Protein AF-A0A5F2G9W6-F1 (afdb_monomer_lite)

Sequence (65 aa):
AMEGTCSGEHGIGLGKLRYMEAEHGTALDIMRDIKELFDPNNIMNPGKLIPGVLAAVSKIGRQYR

Radius of gyration: 13.5 Å; chains: 1; bounding box: 31×32×33 Å

pLDDT: mean 82.86, std 17.58, range [37.88, 95.44]

Foldseek 3Di:
DPLDDPDDPPACFQPNQVCCCVNQPPVLVVVLVVCCVVCVQCPPRHPTDRPDPDGDPDPVPPPDD

Secondary structure (DSSP, 8-state):
-----S-SSS--TTTTGGGHHHHHTTHHHHHHHHHHHH-TT--SSTTSSSTT-------TT----

Structure (mmCIF, N/CA/C/O backbone):
data_AF-A0A5F2G9W6-F1
#
_entry.id   AF-A0A5F2G9W6-F1
#
loop_
_atom_site.group_PDB
_atom_site.id
_atom_site.type_symbol
_atom_site.label_atom_id
_atom_site.label_alt_id
_atom_site.label_comp_id
_atom_site.label_asym_id
_atom_site.label_entity_id
_atom_site.label_seq_id
_atom_site.pdbx_PDB_ins_code
_atom_site.Cartn_x
_atom_site.Cartn_y
_atom_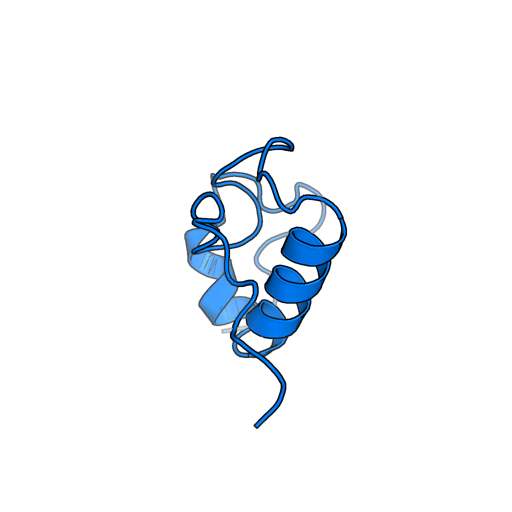site.Cartn_z
_atom_site.occupancy
_atom_site.B_iso_or_equiv
_atom_site.auth_seq_id
_atom_site.auth_comp_id
_atom_site.auth_asym_id
_atom_site.auth_atom_id
_atom_site.pdbx_PDB_model_num
ATOM 1 N N . ALA A 1 1 ? 13.261 -4.187 -18.937 1.00 67.94 1 ALA A N 1
ATOM 2 C CA . ALA A 1 1 ? 13.493 -2.974 -18.121 1.00 67.94 1 ALA A CA 1
ATOM 3 C C . ALA A 1 1 ? 14.754 -3.188 -17.286 1.00 67.94 1 ALA A C 1
ATOM 5 O O . ALA A 1 1 ? 15.111 -4.339 -17.091 1.00 67.94 1 ALA A O 1
ATOM 6 N N . MET A 1 2 ? 15.429 -2.125 -16.840 1.00 84.06 2 MET A N 1
ATOM 7 C CA . MET A 1 2 ? 16.765 -2.188 -16.209 1.00 84.06 2 MET A CA 1
ATOM 8 C C . MET A 1 2 ? 16.752 -2.536 -14.701 1.00 84.06 2 MET A C 1
ATOM 10 O O . MET A 1 2 ? 17.658 -2.118 -13.994 1.00 84.06 2 MET A O 1
ATOM 14 N N . GLU A 1 3 ? 15.714 -3.217 -14.194 1.00 84.31 3 GLU A N 1
ATOM 15 C CA . GLU A 1 3 ? 15.581 -3.596 -12.762 1.00 84.31 3 GLU A CA 1
ATOM 16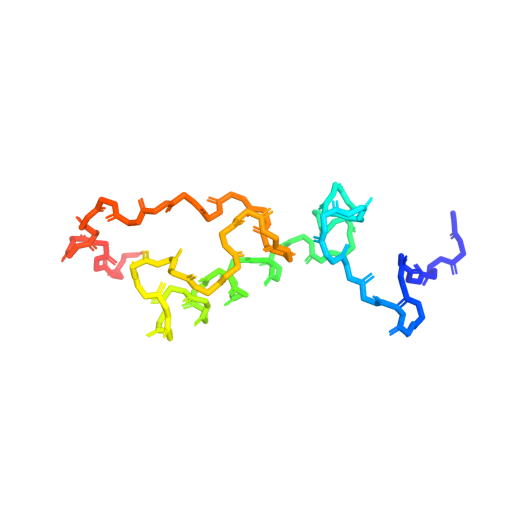 C C . GLU A 1 3 ? 15.772 -2.434 -11.755 1.00 84.31 3 GLU A C 1
ATOM 18 O O . GLU A 1 3 ? 16.201 -2.625 -10.621 1.00 84.31 3 GLU A O 1
ATOM 23 N N . GLY A 1 4 ? 15.462 -1.202 -12.169 1.00 87.12 4 GLY A N 1
ATOM 24 C CA . GLY A 1 4 ? 15.545 -0.016 -11.314 1.00 87.12 4 GLY A CA 1
ATOM 25 C C . GLY A 1 4 ? 14.308 0.170 -10.436 1.00 87.12 4 GLY A C 1
ATOM 26 O O . GLY A 1 4 ? 13.259 -0.408 -10.706 1.00 87.12 4 GLY A O 1
ATOM 27 N N . THR A 1 5 ? 14.419 1.035 -9.426 1.00 89.06 5 THR A N 1
ATOM 28 C CA . THR A 1 5 ? 13.308 1.334 -8.515 1.00 89.06 5 THR A CA 1
ATOM 29 C C . THR A 1 5 ? 12.426 2.486 -8.995 1.00 89.06 5 THR A C 1
ATOM 31 O O . THR A 1 5 ? 12.907 3.467 -9.574 1.00 89.06 5 THR A O 1
ATOM 34 N N . CYS A 1 6 ? 11.124 2.419 -8.703 1.00 87.50 6 CYS A N 1
ATOM 35 C CA . CYS A 1 6 ? 10.190 3.507 -8.996 1.00 87.50 6 CYS A CA 1
ATOM 36 C C . CYS A 1 6 ? 10.481 4.811 -8.216 1.00 87.50 6 CYS A C 1
ATOM 38 O O . CYS A 1 6 ? 9.973 5.886 -8.572 1.00 87.50 6 CYS A O 1
ATOM 40 N N . SER A 1 7 ? 11.307 4.772 -7.165 1.00 86.56 7 SER A N 1
ATOM 41 C CA . SER A 1 7 ? 11.737 5.968 -6.441 1.00 86.56 7 SER A CA 1
ATOM 42 C C . SER A 1 7 ? 13.144 5.851 -5.866 1.00 86.56 7 SER A C 1
ATOM 44 O O . SER A 1 7 ? 13.389 4.974 -5.054 1.00 86.56 7 SER A O 1
ATOM 46 N N . GLY A 1 8 ? 14.021 6.809 -6.184 1.00 86.75 8 GLY A N 1
ATOM 47 C CA . GLY A 1 8 ? 15.325 6.931 -5.523 1.00 86.75 8 GLY A CA 1
ATOM 48 C C . GLY A 1 8 ? 15.206 7.441 -4.083 1.00 86.75 8 GLY A C 1
ATOM 49 O O . GLY A 1 8 ? 15.650 6.789 -3.148 1.00 86.75 8 GLY A O 1
ATOM 50 N N . GLU A 1 9 ? 14.559 8.594 -3.900 1.00 92.38 9 GLU A N 1
ATOM 51 C CA . GLU A 1 9 ? 14.607 9.370 -2.653 1.00 92.38 9 GLU A CA 1
ATOM 52 C C . GLU A 1 9 ? 13.275 10.052 -2.289 1.00 92.38 9 GLU A C 1
ATOM 54 O O . GLU A 1 9 ? 12.954 10.207 -1.115 1.00 92.38 9 GLU A O 1
ATOM 59 N N . HIS A 1 10 ? 12.448 10.412 -3.276 1.00 93.12 10 HIS A N 1
ATOM 60 C CA . HIS A 1 10 ?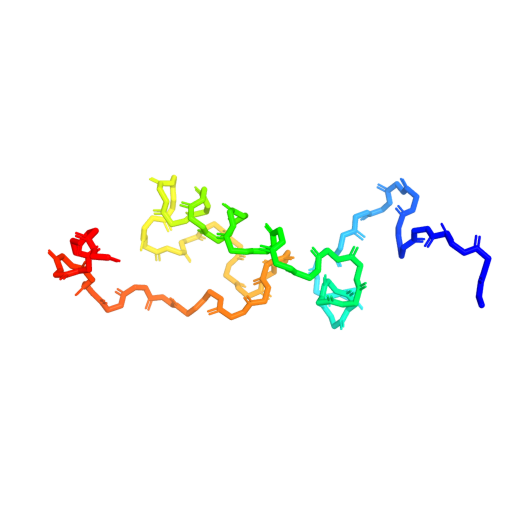 11.208 11.178 -3.046 1.00 93.12 10 HIS A CA 1
ATOM 61 C C . HIS A 1 10 ? 10.027 10.371 -2.469 1.00 93.12 10 HIS A C 1
ATOM 63 O O . HIS A 1 10 ? 8.978 10.935 -2.153 1.00 93.12 10 HIS A O 1
ATOM 69 N N . GLY A 1 11 ? 10.173 9.053 -2.345 1.00 91.19 11 GLY A N 1
ATOM 70 C CA . GLY A 1 11 ? 9.124 8.148 -1.880 1.00 91.19 11 GLY A CA 1
ATOM 71 C C . GLY A 1 11 ? 7.940 7.988 -2.845 1.00 91.19 11 GLY A C 1
ATOM 72 O O . GLY A 1 11 ? 7.984 8.361 -4.020 1.00 91.19 11 GLY A O 1
ATOM 73 N N . ILE A 1 12 ? 6.867 7.378 -2.328 1.00 94.94 12 ILE A N 1
ATOM 74 C CA . ILE A 1 12 ? 5.714 6.919 -3.120 1.00 94.94 12 ILE A CA 1
ATOM 75 C C . ILE A 1 12 ? 4.547 7.914 -3.087 1.00 94.94 12 ILE A C 1
ATOM 77 O O . ILE A 1 12 ? 3.995 8.286 -4.130 1.00 94.94 12 ILE A O 1
ATOM 81 N N . GLY A 1 13 ? 4.160 8.339 -1.877 1.00 90.56 13 GLY A N 1
ATOM 82 C CA . GLY A 1 13 ? 2.998 9.197 -1.643 1.00 90.56 13 GLY A CA 1
ATOM 83 C C . GLY A 1 13 ? 1.727 8.658 -2.313 1.00 90.56 13 GLY A C 1
ATOM 84 O O . GLY A 1 13 ? 1.405 7.477 -2.195 1.00 90.56 13 GLY A O 1
ATOM 85 N N . LEU A 1 14 ? 1.010 9.541 -3.016 1.00 91.44 14 LEU A N 1
ATOM 86 C CA . LEU A 1 14 ? -0.077 9.172 -3.937 1.00 91.44 14 LEU A CA 1
ATOM 87 C C . LEU A 1 14 ? 0.432 8.981 -5.371 1.00 91.44 14 LEU A C 1
ATOM 89 O O . LEU A 1 14 ? -0.040 8.107 -6.095 1.00 91.44 14 LEU A O 1
ATOM 93 N N . GLY A 1 15 ? 1.401 9.804 -5.786 1.00 92.50 15 GLY A N 1
ATOM 94 C CA . GLY A 1 15 ? 1.810 9.932 -7.186 1.00 92.50 15 GLY A CA 1
ATOM 95 C C . GLY A 1 15 ? 2.391 8.655 -7.790 1.00 92.50 15 GLY A C 1
ATOM 96 O O . GLY A 1 15 ? 2.267 8.451 -8.999 1.00 92.50 15 GLY A O 1
ATOM 97 N N . LYS A 1 16 ? 2.980 7.782 -6.965 1.00 95.25 16 LYS A N 1
ATOM 98 C CA . LYS A 1 16 ? 3.589 6.518 -7.403 1.00 95.25 16 LYS A CA 1
ATOM 99 C C . LYS A 1 16 ? 2.880 5.270 -6.873 1.00 95.25 16 LYS A C 1
ATOM 101 O O . LYS A 1 16 ? 3.346 4.168 -7.129 1.00 95.25 16 LYS A O 1
ATOM 106 N N . LEU A 1 17 ? 1.736 5.416 -6.199 1.00 93.44 17 LEU A N 1
ATOM 107 C CA . LEU A 1 17 ? 1.026 4.301 -5.554 1.00 93.44 17 LEU A CA 1
ATOM 108 C C . LEU A 1 17 ? 0.708 3.149 -6.524 1.00 93.44 17 LEU A C 1
ATOM 110 O O . LEU A 1 17 ? 0.818 1.983 -6.162 1.00 93.44 17 LEU A O 1
ATOM 114 N N . ARG A 1 18 ? 0.389 3.475 -7.784 1.00 93.38 18 ARG A N 1
ATOM 115 C CA . ARG A 1 18 ? 0.102 2.498 -8.850 1.00 93.38 18 ARG A CA 1
ATOM 116 C C . ARG A 1 18 ? 1.264 1.554 -9.187 1.00 93.38 18 ARG A C 1
ATOM 118 O O . ARG A 1 18 ? 1.028 0.529 -9.810 1.00 93.38 18 ARG A O 1
ATOM 125 N N . TYR A 1 19 ? 2.498 1.911 -8.827 1.00 94.75 19 TYR A N 1
ATOM 126 C CA . TYR A 1 19 ? 3.687 1.112 -9.130 1.00 94.75 19 TYR A CA 1
ATOM 127 C C . TYR A 1 19 ? 4.017 0.093 -8.039 1.00 94.75 19 TYR A C 1
ATOM 129 O O . TYR A 1 19 ? 4.770 -0.836 -8.297 1.00 94.75 19 TYR A O 1
ATOM 137 N N . MET A 1 20 ? 3.424 0.228 -6.851 1.00 95.00 20 MET A N 1
ATOM 138 C CA . MET A 1 20 ? 3.753 -0.591 -5.682 1.00 95.00 20 MET A CA 1
ATOM 139 C C . MET A 1 20 ? 3.549 -2.089 -5.918 1.00 95.00 20 MET A C 1
ATOM 141 O O . MET A 1 20 ? 4.368 -2.886 -5.474 1.00 95.00 20 MET A O 1
ATOM 145 N N . GLU A 1 21 ? 2.489 -2.474 -6.633 1.00 94.19 21 GLU A N 1
ATOM 146 C CA . GLU A 1 21 ? 2.220 -3.886 -6.941 1.00 94.19 21 GLU A CA 1
ATOM 147 C C . GLU A 1 21 ? 3.321 -4.482 -7.824 1.00 94.19 21 GLU A C 1
ATOM 149 O O . GLU A 1 21 ? 3.812 -5.573 -7.558 1.00 94.19 21 GLU A O 1
ATOM 154 N N . ALA A 1 22 ? 3.755 -3.733 -8.840 1.00 93.44 22 ALA A N 1
ATOM 155 C CA . ALA A 1 22 ? 4.820 -4.167 -9.737 1.00 93.44 22 ALA A CA 1
ATOM 156 C C . ALA A 1 22 ? 6.198 -4.179 -9.052 1.00 93.44 22 ALA A C 1
ATOM 158 O O . ALA A 1 22 ? 7.022 -5.029 -9.368 1.00 93.44 22 ALA A O 1
ATOM 159 N N . GLU A 1 23 ? 6.444 -3.244 -8.131 1.00 94.44 23 GLU A N 1
ATOM 160 C CA . GLU A 1 23 ? 7.722 -3.096 -7.426 1.00 94.44 23 GLU A CA 1
ATOM 161 C C . GLU A 1 23 ? 7.909 -4.144 -6.317 1.00 94.44 23 GLU A C 1
ATOM 163 O O . GLU A 1 23 ? 9.010 -4.654 -6.116 1.00 94.44 23 GLU A O 1
ATOM 168 N N . HIS A 1 24 ? 6.845 -4.454 -5.570 1.00 94.06 24 HIS A N 1
ATOM 169 C CA . HIS A 1 24 ? 6.946 -5.212 -4.320 1.00 94.06 24 HIS A CA 1
ATOM 170 C C . HIS A 1 24 ? 6.127 -6.505 -4.294 1.00 94.06 24 HIS A C 1
ATOM 172 O O . HIS A 1 24 ? 6.418 -7.376 -3.471 1.00 94.06 24 HIS A O 1
ATOM 178 N N . GLY A 1 25 ? 5.123 -6.656 -5.164 1.00 93.88 25 GLY A N 1
ATOM 179 C CA . GLY A 1 25 ? 4.274 -7.846 -5.228 1.00 93.88 25 GLY A CA 1
ATOM 180 C C . GLY A 1 25 ? 3.757 -8.283 -3.854 1.00 93.88 25 GLY A C 1
ATOM 181 O O . GLY A 1 25 ? 3.210 -7.485 -3.092 1.00 93.88 25 GLY A O 1
ATOM 182 N N . THR A 1 26 ? 3.997 -9.548 -3.502 1.00 94.50 26 THR A N 1
ATOM 183 C CA . THR A 1 26 ? 3.530 -10.163 -2.246 1.00 94.50 26 THR A CA 1
ATOM 184 C C . THR A 1 26 ? 4.089 -9.510 -0.981 1.00 94.50 26 THR A C 1
ATOM 186 O O . THR A 1 26 ? 3.475 -9.609 0.078 1.00 94.50 26 THR A O 1
ATOM 189 N N . ALA A 1 27 ? 5.204 -8.771 -1.054 1.00 95.44 27 ALA A N 1
ATOM 190 C CA . ALA A 1 27 ? 5.715 -8.035 0.105 1.00 95.44 27 ALA A CA 1
ATOM 191 C C . ALA A 1 27 ? 4.733 -6.950 0.591 1.00 95.44 27 ALA A C 1
ATOM 193 O O . ALA A 1 27 ? 4.787 -6.551 1.756 1.00 95.44 27 ALA A O 1
ATOM 194 N N . LEU A 1 28 ? 3.799 -6.508 -0.262 1.00 94.25 28 LEU A N 1
ATOM 195 C CA . LEU A 1 28 ? 2.733 -5.592 0.137 1.00 94.25 28 LEU A CA 1
ATOM 196 C C . LEU A 1 28 ? 1.813 -6.171 1.212 1.00 94.25 28 LEU A C 1
ATOM 198 O O . LEU A 1 28 ? 1.251 -5.390 1.975 1.00 94.25 28 LEU A O 1
ATOM 202 N N . ASP A 1 29 ? 1.671 -7.494 1.314 1.00 92.56 29 ASP A N 1
ATOM 203 C CA . ASP A 1 29 ? 0.871 -8.121 2.372 1.00 92.56 29 ASP A CA 1
ATOM 204 C C . ASP A 1 29 ? 1.466 -7.828 3.749 1.00 92.56 29 ASP A C 1
ATOM 206 O O . ASP A 1 29 ? 0.783 -7.299 4.621 1.00 92.56 29 ASP A O 1
ATOM 210 N N . ILE A 1 30 ? 2.779 -8.013 3.898 1.00 94.69 30 ILE A N 1
ATOM 211 C CA . ILE A 1 30 ? 3.483 -7.702 5.148 1.00 94.69 30 ILE A CA 1
ATOM 212 C C . ILE A 1 30 ? 3.428 -6.198 5.443 1.00 94.69 30 ILE A C 1
ATOM 214 O O . ILE A 1 30 ? 3.214 -5.793 6.585 1.00 94.69 30 ILE A O 1
ATOM 218 N N . MET A 1 31 ? 3.590 -5.342 4.426 1.00 95.25 31 MET A N 1
ATOM 219 C CA . MET A 1 31 ? 3.474 -3.891 4.618 1.00 95.25 31 MET A CA 1
ATOM 220 C C . MET A 1 31 ? 2.074 -3.496 5.111 1.00 95.25 31 MET A C 1
ATOM 222 O O . MET A 1 31 ? 1.956 -2.644 5.996 1.00 95.25 31 MET A O 1
ATOM 226 N N . ARG A 1 32 ? 1.018 -4.118 4.564 1.00 93.19 32 ARG A N 1
ATOM 227 C CA . ARG A 1 32 ? -0.372 -3.934 5.009 1.00 93.19 32 ARG A CA 1
ATOM 228 C C . ARG A 1 32 ? -0.554 -4.391 6.453 1.00 93.19 32 ARG A C 1
ATOM 230 O O . ARG A 1 32 ? -1.100 -3.622 7.238 1.00 93.19 32 ARG A O 1
ATOM 237 N N . ASP A 1 33 ? -0.043 -5.561 6.817 1.00 92.38 33 ASP A N 1
ATOM 238 C CA . ASP A 1 33 ? -0.148 -6.095 8.179 1.00 92.38 33 ASP A CA 1
ATOM 239 C C . ASP A 1 33 ? 0.543 -5.183 9.202 1.00 92.38 33 ASP A C 1
ATOM 241 O O . ASP A 1 33 ? -0.025 -4.869 10.248 1.00 92.38 33 ASP A O 1
ATOM 245 N N . ILE A 1 34 ? 1.735 -4.669 8.878 1.00 94.88 34 ILE A N 1
ATOM 246 C CA . ILE A 1 34 ? 2.441 -3.689 9.719 1.00 94.88 34 ILE A CA 1
ATOM 247 C C . ILE A 1 34 ? 1.610 -2.407 9.861 1.00 94.88 34 ILE A C 1
ATOM 249 O O . ILE A 1 34 ? 1.472 -1.869 10.961 1.00 94.88 34 ILE A O 1
ATOM 253 N N . LYS A 1 35 ? 1.035 -1.902 8.764 1.00 93.25 35 LYS A N 1
ATOM 254 C CA . LYS A 1 35 ? 0.192 -0.702 8.794 1.00 93.25 35 LYS A CA 1
ATOM 255 C C . LYS A 1 35 ? -1.058 -0.908 9.651 1.00 93.25 35 LYS A C 1
ATOM 257 O O . LYS A 1 35 ? -1.366 -0.029 10.450 1.00 93.25 35 LYS A O 1
ATOM 262 N N . GLU A 1 36 ? -1.750 -2.036 9.508 1.00 91.56 36 GLU A N 1
ATOM 263 C CA . GLU A 1 36 ? -2.936 -2.368 10.308 1.00 91.56 36 GLU A CA 1
ATOM 264 C C . GLU A 1 36 ? -2.580 -2.557 11.797 1.00 91.56 36 GLU A C 1
ATOM 266 O O . GLU A 1 36 ? -3.354 -2.142 12.658 1.00 91.56 36 GLU A O 1
ATOM 271 N N . LEU A 1 37 ? -1.395 -3.098 12.117 1.00 93.25 37 LEU A N 1
ATOM 272 C CA . LEU A 1 37 ? -0.915 -3.263 13.496 1.00 93.25 37 LEU A CA 1
ATOM 273 C C . LEU A 1 37 ? -0.725 -1.921 14.222 1.00 93.25 37 LEU A C 1
ATOM 275 O O . LEU A 1 37 ? -1.116 -1.789 15.381 1.00 93.25 37 LEU A O 1
ATOM 279 N N . PHE A 1 38 ? -0.119 -0.933 13.558 1.00 94.62 38 PHE A N 1
ATOM 280 C CA . PHE A 1 38 ? 0.187 0.370 14.167 1.00 94.62 38 PHE A CA 1
ATOM 281 C C . PHE A 1 38 ? -0.892 1.438 13.942 1.00 94.62 38 PHE A C 1
ATOM 283 O O . PHE A 1 38 ? -0.933 2.428 14.670 1.00 94.62 38 PHE A O 1
ATOM 290 N N . ASP A 1 39 ? -1.756 1.269 12.942 1.00 92.88 39 ASP A N 1
ATOM 291 C CA . ASP A 1 39 ? -2.833 2.202 12.607 1.00 92.88 39 ASP A CA 1
ATOM 292 C C . ASP A 1 39 ? -4.133 1.465 12.242 1.00 92.88 39 ASP A C 1
ATOM 294 O O . ASP A 1 39 ? -4.605 1.545 11.102 1.00 92.88 39 ASP A O 1
ATOM 298 N N . PRO A 1 40 ? -4.748 0.755 13.205 1.00 90.75 40 PRO A N 1
ATOM 299 C CA . PRO A 1 40 ? -5.943 -0.049 12.951 1.00 90.75 40 PRO A CA 1
ATOM 300 C C . PRO A 1 40 ? -7.143 0.793 12.500 1.00 90.75 40 PRO A C 1
ATOM 302 O O . PRO 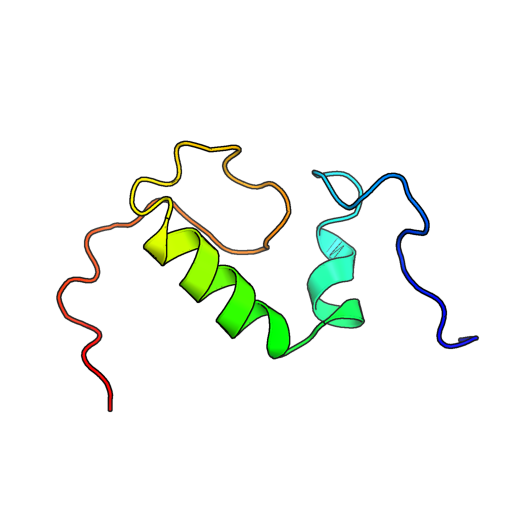A 1 40 ? -8.014 0.299 11.789 1.00 90.75 40 PRO A O 1
ATOM 305 N N . ASN A 1 41 ? -7.184 2.077 12.867 1.00 90.81 41 ASN A N 1
ATOM 306 C CA . ASN A 1 41 ? -8.249 3.001 12.469 1.00 90.81 41 ASN A CA 1
ATOM 307 C C . ASN A 1 41 ? -7.935 3.759 11.166 1.00 90.81 41 ASN A C 1
ATOM 309 O O . ASN A 1 41 ? -8.753 4.564 10.724 1.00 90.81 41 ASN A O 1
ATOM 313 N N . ASN A 1 42 ? -6.778 3.503 10.544 1.00 90.19 42 ASN A N 1
ATOM 314 C CA . ASN A 1 42 ? -6.322 4.124 9.299 1.00 90.19 42 ASN A CA 1
ATOM 315 C C . ASN A 1 42 ? -6.346 5.669 9.323 1.00 90.19 42 ASN A C 1
ATOM 317 O O . ASN A 1 42 ? -6.749 6.313 8.352 1.00 90.19 42 ASN A O 1
ATOM 321 N N . ILE A 1 43 ? -5.940 6.278 10.441 1.00 94.25 43 ILE A N 1
ATOM 322 C CA . ILE A 1 43 ? -5.934 7.740 10.609 1.00 94.25 43 ILE A CA 1
ATOM 323 C C . ILE A 1 43 ? -4.681 8.393 10.009 1.00 94.25 43 ILE A C 1
ATOM 325 O O . ILE A 1 43 ? -4.709 9.553 9.594 1.00 94.25 43 ILE A O 1
ATOM 329 N N . MET A 1 44 ? -3.566 7.664 9.932 1.00 93.12 44 MET A N 1
ATOM 330 C CA . MET A 1 44 ? -2.283 8.192 9.476 1.00 93.12 44 MET A CA 1
ATOM 331 C C . MET A 1 44 ? -2.139 8.045 7.959 1.00 93.12 44 MET A C 1
ATOM 333 O O . MET A 1 44 ? -1.681 7.017 7.461 1.00 93.12 44 MET A O 1
ATOM 337 N N . ASN A 1 45 ? -2.446 9.120 7.228 1.00 93.06 45 ASN A N 1
ATOM 338 C CA . ASN A 1 45 ? -2.314 9.209 5.766 1.0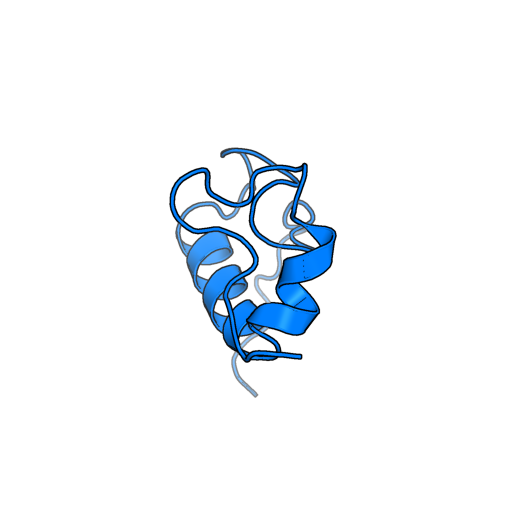0 93.06 45 ASN A CA 1
ATOM 339 C C . ASN A 1 45 ? -3.118 8.138 4.995 1.00 93.06 45 ASN A C 1
ATOM 341 O O . ASN A 1 45 ? -2.530 7.360 4.236 1.00 93.06 45 ASN A O 1
ATOM 345 N N . PRO A 1 46 ? -4.455 8.117 5.135 1.00 91.31 46 PRO A N 1
ATOM 346 C CA . PRO A 1 46 ? -5.300 7.162 4.427 1.00 91.31 46 PRO A CA 1
ATOM 347 C C . PRO A 1 46 ? -5.118 7.263 2.907 1.00 91.31 46 PRO A C 1
ATOM 349 O O . PRO A 1 46 ? -5.006 8.352 2.339 1.00 91.31 46 PRO A O 1
ATOM 352 N N . GLY A 1 47 ? -5.077 6.104 2.249 1.00 89.44 47 GLY A N 1
ATOM 353 C CA . GLY A 1 47 ? -4.973 5.993 0.791 1.00 89.44 47 GLY A CA 1
ATOM 354 C C . GLY A 1 47 ? -3.598 6.316 0.198 1.00 89.44 47 GLY A C 1
ATOM 355 O O . GLY A 1 47 ? -3.464 6.313 -1.023 1.00 89.44 47 GLY A O 1
ATOM 356 N N . LYS A 1 48 ? -2.573 6.590 1.016 1.00 91.00 48 LYS A N 1
ATOM 357 C CA . LYS A 1 48 ? -1.189 6.807 0.560 1.00 91.00 48 LYS A CA 1
ATOM 358 C C . LYS A 1 48 ? -0.311 5.597 0.866 1.00 91.00 48 LYS A C 1
ATOM 360 O O . LYS A 1 48 ? -0.622 4.823 1.765 1.00 91.00 48 LYS A O 1
ATOM 365 N N . LEU A 1 49 ? 0.837 5.514 0.186 1.00 90.31 49 LEU A N 1
ATOM 366 C CA . LEU A 1 49 ? 1.915 4.536 0.401 1.00 90.31 49 LEU A CA 1
ATOM 367 C C . LEU A 1 49 ? 1.552 3.078 0.066 1.00 90.31 49 LEU A C 1
ATOM 369 O O . LEU A 1 49 ? 2.244 2.471 -0.741 1.00 90.31 49 LEU A O 1
ATOM 373 N N . ILE A 1 50 ? 0.488 2.526 0.653 1.00 91.38 50 ILE A N 1
ATOM 374 C CA . ILE A 1 50 ? 0.128 1.107 0.557 1.00 91.38 50 ILE A CA 1
ATOM 375 C C . ILE A 1 50 ? -1.240 0.966 -0.130 1.00 91.38 50 ILE A C 1
ATOM 377 O O . ILE A 1 50 ? -2.244 1.452 0.401 1.00 91.38 50 ILE A O 1
ATOM 381 N N . PRO A 1 51 ? -1.317 0.308 -1.302 1.00 87.62 51 PRO A N 1
ATOM 382 C CA . PRO A 1 51 ? -2.583 0.094 -1.994 1.00 87.62 51 PRO A CA 1
ATOM 383 C C . PRO A 1 51 ? -3.551 -0.785 -1.188 1.00 87.62 51 PRO A C 1
ATOM 385 O O . PRO A 1 51 ? -3.160 -1.800 -0.608 1.00 87.62 51 PRO A O 1
ATOM 388 N N . GLY A 1 52 ? -4.839 -0.427 -1.215 1.00 76.75 52 GLY A N 1
ATOM 389 C CA . GLY A 1 52 ? -5.925 -1.294 -0.741 1.00 76.75 52 GLY A CA 1
ATOM 390 C C . GLY A 1 52 ? -6.202 -1.285 0.766 1.00 76.75 52 GLY A C 1
ATOM 391 O O . GLY A 1 52 ? -7.063 -2.040 1.212 1.00 76.75 52 GLY A O 1
ATOM 392 N N . VAL A 1 53 ? -5.544 -0.428 1.555 1.00 67.31 53 VAL A N 1
ATOM 393 C CA . VAL A 1 53 ? -5.889 -0.235 2.976 1.00 67.31 53 VAL A CA 1
ATOM 394 C C . VAL A 1 53 ? -7.132 0.660 3.082 1.00 67.31 53 VAL A C 1
ATOM 396 O O . VAL A 1 53 ? -7.040 1.888 3.150 1.00 67.31 53 VAL A O 1
ATOM 399 N N . LEU A 1 54 ? -8.317 0.046 3.045 1.00 57.16 54 LEU A N 1
ATOM 400 C CA . LEU A 1 54 ? -9.579 0.696 3.413 1.00 57.16 54 LEU A CA 1
ATOM 401 C C . LEU A 1 54 ? -9.753 0.637 4.935 1.00 57.16 54 LEU A C 1
ATOM 403 O O . LEU A 1 54 ? -9.348 -0.341 5.560 1.00 57.16 54 LEU A O 1
ATOM 407 N N . ALA A 1 55 ? -10.334 1.691 5.520 1.00 51.59 55 ALA A N 1
ATOM 408 C CA . ALA A 1 55 ? -10.556 1.799 6.963 1.00 51.59 55 ALA A CA 1
ATOM 409 C C . ALA A 1 55 ? -11.177 0.511 7.527 1.00 51.59 55 ALA A C 1
ATOM 411 O O . ALA A 1 55 ? -12.123 -0.036 6.951 1.00 51.59 55 ALA A O 1
ATOM 412 N N . ALA A 1 56 ? -10.610 0.013 8.626 1.00 50.38 56 ALA A N 1
ATOM 413 C CA . ALA A 1 56 ? -10.981 -1.270 9.191 1.00 50.38 56 ALA A CA 1
ATOM 414 C C . ALA A 1 56 ? -12.457 -1.281 9.611 1.00 50.38 56 ALA A C 1
ATOM 416 O O . ALA A 1 56 ? -12.847 -0.709 10.626 1.00 50.38 56 ALA A O 1
ATOM 417 N N . VAL A 1 57 ? -13.283 -2.015 8.869 1.00 48.78 57 VAL A N 1
ATOM 418 C CA . VAL A 1 57 ? -14.442 -2.669 9.476 1.00 48.78 57 VAL A CA 1
A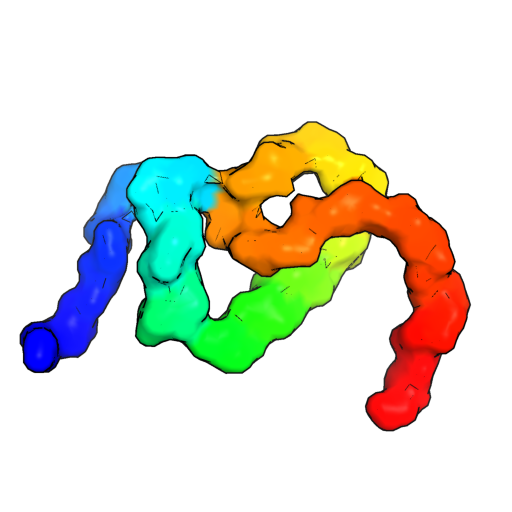TOM 419 C C . VAL A 1 57 ? -13.869 -3.835 10.277 1.00 48.78 57 VAL A C 1
ATOM 421 O O . VAL A 1 57 ? -13.302 -4.752 9.687 1.00 48.78 57 VAL A O 1
ATOM 424 N N . SER A 1 58 ? -13.938 -3.730 11.609 1.00 46.88 58 SER A N 1
ATOM 425 C CA . SER A 1 58 ? -13.478 -4.693 12.625 1.00 46.88 58 SER A CA 1
ATOM 426 C C . SER A 1 58 ? -13.262 -6.123 12.097 1.00 46.88 58 SER A C 1
ATOM 428 O O . SER A 1 58 ? -14.200 -6.906 11.955 1.00 46.88 58 SER A O 1
ATOM 430 N N . LYS A 1 59 ? -12.001 -6.478 11.816 1.00 51.28 59 LYS A N 1
ATOM 431 C CA . LYS A 1 59 ? -11.572 -7.835 11.432 1.00 51.28 59 LYS A CA 1
ATOM 432 C C . LYS A 1 59 ? -11.122 -8.652 12.650 1.00 51.28 59 LYS A C 1
ATOM 434 O O . LYS A 1 59 ? -10.185 -9.437 12.541 1.00 51.28 59 LYS A O 1
ATOM 439 N N . ILE A 1 60 ? -11.804 -8.535 13.794 1.00 51.50 60 ILE A N 1
ATOM 440 C CA . ILE A 1 60 ? -11.530 -9.354 15.000 1.00 51.50 60 ILE A CA 1
ATOM 441 C C . ILE A 1 60 ? -11.665 -10.884 14.739 1.00 51.50 60 ILE A C 1
ATOM 443 O O . ILE A 1 60 ? -11.370 -11.690 15.610 1.00 51.50 60 ILE A O 1
ATOM 447 N N . GLY A 1 61 ? -12.034 -11.328 13.529 1.00 45.16 61 GLY A N 1
ATOM 448 C CA . GLY A 1 61 ? -12.208 -12.743 13.179 1.00 45.16 61 GLY A CA 1
ATOM 449 C C . GLY A 1 61 ? -11.228 -13.372 12.178 1.00 45.16 61 GLY A C 1
ATOM 450 O O . GLY A 1 61 ? -11.406 -14.548 11.871 1.00 45.16 61 GLY A O 1
ATOM 451 N N . ARG A 1 62 ? -10.213 -12.678 11.634 1.00 51.88 62 ARG A N 1
ATOM 452 C CA . ARG A 1 62 ? -9.217 -13.334 10.747 1.00 51.88 62 ARG A CA 1
ATOM 453 C C . ARG A 1 62 ? -8.057 -13.919 11.541 1.00 51.88 62 ARG A C 1
ATOM 455 O O . ARG A 1 62 ? -6.902 -13.551 11.390 1.00 51.88 62 ARG A O 1
ATOM 462 N N . GLN A 1 63 ? -8.423 -14.827 12.429 1.00 42.78 63 GLN A N 1
ATOM 463 C CA . GLN A 1 63 ? -7.508 -15.700 13.134 1.00 42.78 63 GLN A CA 1
ATOM 464 C C . GLN A 1 63 ? -6.851 -16.638 12.114 1.00 42.78 63 GLN A C 1
ATOM 466 O O . GLN A 1 63 ? -7.554 -17.286 11.337 1.00 42.78 63 GLN A O 1
ATOM 471 N N . TYR A 1 64 ? -5.518 -16.641 12.117 1.00 39.50 64 TYR A N 1
ATOM 472 C CA . TYR A 1 64 ? -4.613 -17.578 11.453 1.00 39.50 64 TYR A CA 1
ATOM 473 C C . TYR A 1 64 ? -5.275 -18.926 11.108 1.00 39.50 64 TYR A C 1
ATOM 475 O O . TYR A 1 64 ? -5.532 -19.749 11.990 1.00 39.50 64 TYR A O 1
ATOM 483 N N . ARG A 1 65 ? -5.540 -19.134 9.818 1.00 37.88 65 ARG A N 1
ATOM 484 C CA . ARG A 1 65 ? -5.681 -20.442 9.180 1.00 37.88 65 ARG A CA 1
ATOM 485 C C . ARG A 1 65 ? -4.724 -20.493 8.007 1.00 37.88 65 ARG A C 1
ATOM 487 O O . ARG A 1 65 ? -4.602 -19.442 7.341 1.00 37.88 65 ARG A O 1
#